Protein AF-A0A3Q2ZMS3-F1 (afdb_monomer_lite)

Radius of gyration: 17.17 Å; chains: 1; bounding box: 55×38×28 Å

Sequence (118 aa):
MWKPKLHFLTGVFGFRLSVRVWEDRAVLSRLKEKLQTEDGRLVLRIEREEWKSLPGCLVHLSQVQEWQIHRTGLLMIPHFISSFQNLLVLDLSRNTIAEIPRQIGEFDPTFKINFCLV

Organism: Kryptolebias marmoratus (NCBI:txid37003)

Structure (mmCIF, N/CA/C/O backbone):
data_AF-A0A3Q2ZMS3-F1
#
_entry.id   AF-A0A3Q2ZMS3-F1
#
loop_
_atom_site.group_PDB
_atom_site.id
_atom_site.type_symbol
_atom_site.label_atom_id
_atom_site.label_alt_id
_atom_site.label_comp_id
_atom_site.label_asym_id
_atom_site.label_entity_id
_atom_site.label_seq_id
_atom_site.pdbx_PDB_ins_code
_atom_site.Cartn_x
_atom_site.Cartn_y
_atom_site.Cartn_z
_atom_site.occupancy
_atom_site.B_iso_or_equiv
_atom_site.auth_seq_id
_atom_site.auth_comp_id
_atom_site.auth_asym_id
_atom_site.auth_atom_id
_atom_site.pdbx_PDB_model_num
ATOM 1 N N . MET A 1 1 ? 22.864 22.810 0.583 1.00 37.16 1 MET A N 1
ATOM 2 C CA . MET A 1 1 ? 22.273 21.759 -0.274 1.00 37.16 1 MET A CA 1
ATOM 3 C C . MET A 1 1 ? 23.393 20.838 -0.757 1.00 37.16 1 MET A C 1
ATOM 5 O O . MET A 1 1 ? 23.961 21.060 -1.815 1.00 37.16 1 MET A O 1
ATOM 9 N N . TRP A 1 2 ? 23.842 19.910 0.091 1.00 29.95 2 TRP A N 1
ATOM 10 C CA . TRP A 1 2 ? 25.073 19.144 -0.147 1.00 29.95 2 TRP A CA 1
ATOM 11 C C . TRP A 1 2 ? 24.756 17.792 -0.801 1.00 29.95 2 TRP A C 1
ATOM 13 O O . TRP A 1 2 ? 24.080 16.964 -0.200 1.00 29.95 2 TRP A O 1
ATOM 23 N N . LYS A 1 3 ? 25.275 17.560 -2.014 1.00 38.00 3 LYS A N 1
ATOM 24 C CA . LYS A 1 3 ? 25.534 16.213 -2.546 1.00 38.00 3 LYS A CA 1
ATOM 25 C C . LYS A 1 3 ? 27.004 15.882 -2.257 1.00 38.00 3 LYS A C 1
ATOM 27 O O . LYS A 1 3 ? 27.851 16.673 -2.677 1.00 38.00 3 LYS A O 1
ATOM 32 N N . PRO A 1 4 ? 27.359 14.773 -1.587 1.00 47.50 4 PRO A N 1
ATOM 33 C CA . PRO A 1 4 ? 28.760 14.400 -1.463 1.00 47.50 4 PRO A CA 1
ATOM 34 C C . PRO A 1 4 ? 29.243 13.782 -2.780 1.00 47.50 4 PRO A C 1
ATOM 36 O O . PRO A 1 4 ? 28.610 12.879 -3.327 1.00 47.50 4 PRO A O 1
ATOM 39 N N . LYS A 1 5 ? 30.363 14.299 -3.295 1.00 42.25 5 LYS A N 1
ATOM 40 C CA . LYS A 1 5 ? 31.113 13.744 -4.430 1.00 42.25 5 LYS A CA 1
ATOM 41 C C . LYS A 1 5 ? 31.594 12.328 -4.085 1.00 42.25 5 LYS A C 1
ATOM 43 O O . LYS A 1 5 ? 32.256 12.148 -3.067 1.00 42.25 5 LYS A O 1
ATOM 48 N N . LEU A 1 6 ? 31.301 11.348 -4.944 1.00 44.97 6 LEU A N 1
ATOM 49 C CA . LEU A 1 6 ? 31.915 10.020 -4.872 1.00 44.97 6 LEU A CA 1
ATOM 50 C C . LEU A 1 6 ? 33.396 10.128 -5.255 1.00 44.97 6 LEU A C 1
ATOM 52 O O . LEU A 1 6 ? 33.717 10.381 -6.413 1.00 44.97 6 LEU A O 1
ATOM 56 N N . HIS A 1 7 ? 34.286 9.879 -4.299 1.00 38.16 7 HIS A N 1
ATOM 57 C CA . HIS A 1 7 ? 35.641 9.419 -4.585 1.00 38.16 7 HIS A CA 1
ATOM 58 C C . HIS A 1 7 ? 35.716 7.935 -4.221 1.00 38.16 7 HIS A C 1
ATOM 60 O O . HIS A 1 7 ? 35.531 7.553 -3.068 1.00 38.16 7 HIS A O 1
ATOM 66 N N . PHE A 1 8 ? 35.937 7.103 -5.237 1.00 47.84 8 PHE A N 1
ATOM 67 C CA . PHE A 1 8 ? 36.227 5.680 -5.104 1.00 47.84 8 PHE A CA 1
ATOM 68 C C . PHE A 1 8 ? 37.609 5.501 -4.478 1.00 47.84 8 PHE A C 1
ATOM 70 O O . PHE A 1 8 ? 38.586 5.834 -5.138 1.00 47.84 8 PHE A O 1
ATOM 77 N N . LEU A 1 9 ? 37.702 4.923 -3.277 1.00 36.97 9 LEU A N 1
ATOM 78 C CA . LEU A 1 9 ? 38.872 4.153 -2.848 1.00 36.97 9 LEU A CA 1
ATOM 79 C C . LEU A 1 9 ? 38.438 2.960 -1.975 1.00 36.97 9 LEU A C 1
ATOM 81 O O . LEU A 1 9 ? 37.498 3.021 -1.190 1.00 36.97 9 LEU A O 1
ATOM 85 N N . THR A 1 10 ? 39.129 1.858 -2.229 1.00 48.31 10 THR A N 1
ATOM 86 C CA . THR A 1 10 ? 39.014 0.458 -1.795 1.00 48.31 10 THR A CA 1
ATOM 87 C C . THR A 1 10 ? 38.826 0.197 -0.291 1.00 48.31 10 THR A C 1
ATOM 89 O O . THR A 1 10 ? 39.542 0.786 0.512 1.00 48.31 10 THR A O 1
ATOM 92 N N . GLY A 1 11 ? 37.993 -0.793 0.082 1.00 37.28 11 GLY A N 1
ATOM 93 C CA . GLY A 1 11 ? 38.057 -1.423 1.417 1.00 37.28 11 GLY A CA 1
ATOM 94 C C . GLY A 1 11 ? 36.743 -1.988 1.984 1.00 37.28 11 GLY A C 1
ATOM 95 O O . GLY A 1 11 ? 36.034 -1.296 2.695 1.00 37.28 11 GLY A O 1
ATOM 96 N N . VAL A 1 12 ? 36.432 -3.244 1.642 1.00 46.84 12 VAL A N 1
ATOM 97 C CA . VAL A 1 12 ? 35.873 -4.334 2.486 1.00 46.84 12 VAL A CA 1
ATOM 98 C C . VAL A 1 12 ? 34.888 -3.971 3.634 1.00 46.84 12 VAL A C 1
ATOM 100 O O . VAL A 1 12 ? 35.258 -3.386 4.640 1.00 46.84 12 VAL A O 1
ATOM 103 N N . PHE A 1 13 ? 33.651 -4.488 3.502 1.00 42.81 13 PHE A N 1
ATOM 104 C CA . PHE A 1 13 ? 32.638 -4.751 4.550 1.00 42.81 13 PHE A CA 1
ATOM 105 C C . PHE A 1 13 ? 32.076 -3.544 5.331 1.00 42.81 13 PHE A C 1
ATOM 107 O O . PHE A 1 13 ? 32.437 -3.284 6.470 1.00 42.81 13 PHE A O 1
ATOM 114 N N . GLY A 1 14 ? 31.073 -2.864 4.762 1.00 44.69 14 GLY A N 1
ATOM 115 C CA . GLY A 1 14 ? 30.231 -1.945 5.549 1.00 44.69 14 GLY A CA 1
ATOM 116 C C . GLY A 1 14 ? 29.317 -1.017 4.750 1.00 44.69 14 GLY A C 1
ATOM 117 O O . GLY A 1 14 ? 28.294 -0.568 5.255 1.00 44.69 14 GLY A O 1
ATOM 118 N N . PHE A 1 15 ? 29.611 -0.770 3.472 1.00 40.25 15 PHE A N 1
ATOM 119 C CA . PHE A 1 15 ? 28.887 0.258 2.710 1.00 40.25 15 PHE A CA 1
ATOM 120 C C . PHE A 1 15 ? 27.611 -0.208 1.992 1.00 40.25 15 PHE A C 1
ATOM 122 O O . PHE A 1 15 ? 26.808 0.623 1.573 1.00 40.25 15 PHE A O 1
ATOM 129 N N . ARG A 1 16 ? 27.359 -1.521 1.887 1.00 41.97 16 ARG A N 1
ATOM 130 C CA . ARG A 1 16 ? 26.172 -2.042 1.178 1.00 41.97 16 ARG A CA 1
ATOM 131 C C . ARG A 1 16 ? 24.882 -1.997 2.011 1.00 41.97 16 ARG A C 1
ATOM 133 O O . ARG A 1 16 ? 23.799 -1.977 1.435 1.00 41.97 16 ARG A O 1
ATOM 140 N N . LEU A 1 17 ? 24.991 -1.953 3.342 1.00 43.91 17 LEU A N 1
ATOM 141 C CA . LEU A 1 17 ? 23.841 -1.795 4.246 1.00 43.91 17 LEU A CA 1
ATOM 142 C C . LEU A 1 17 ? 23.341 -0.345 4.282 1.00 43.91 17 LEU A C 1
ATOM 144 O O . LEU A 1 17 ? 22.146 -0.115 4.428 1.00 43.91 17 LEU A O 1
ATOM 148 N N . SER A 1 18 ? 24.236 0.627 4.084 1.00 49.66 18 SER A N 1
ATOM 149 C CA . SER A 1 18 ? 23.885 2.045 4.173 1.00 49.66 18 SER A CA 1
ATOM 150 C C . SER A 1 18 ? 23.033 2.503 2.984 1.00 49.66 18 SER A C 1
ATOM 152 O O . SER A 1 18 ? 22.006 3.124 3.181 1.00 49.66 18 SER A O 1
ATOM 154 N N . VAL A 1 19 ? 23.343 2.131 1.740 1.00 48.88 19 VAL A N 1
ATOM 155 C CA . VAL A 1 19 ? 22.573 2.648 0.585 1.00 48.88 19 VAL A CA 1
ATOM 156 C C . VAL A 1 19 ? 21.084 2.261 0.644 1.00 48.88 19 VAL A C 1
ATOM 158 O O . VAL A 1 19 ? 20.226 3.131 0.517 1.00 48.88 19 VAL A O 1
ATOM 161 N N . ARG A 1 20 ? 20.770 0.994 0.957 1.00 53.84 20 ARG A N 1
ATOM 162 C CA . ARG A 1 20 ? 19.378 0.503 1.031 1.00 53.84 20 ARG A CA 1
ATOM 163 C C . ARG A 1 20 ? 18.569 1.151 2.156 1.00 53.84 20 ARG A C 1
ATOM 165 O O . ARG A 1 20 ? 17.439 1.567 1.942 1.00 53.84 20 ARG A O 1
ATOM 172 N N . VAL A 1 21 ? 19.165 1.296 3.343 1.00 55.47 21 VAL A N 1
ATOM 173 C CA . VAL A 1 21 ? 18.479 1.884 4.509 1.00 55.47 21 VAL A CA 1
ATOM 174 C C . VAL A 1 21 ? 18.110 3.353 4.269 1.00 55.47 21 VAL A C 1
ATOM 176 O O . VAL A 1 21 ? 17.098 3.833 4.779 1.00 55.47 21 VAL A O 1
ATOM 179 N N . TRP A 1 22 ? 18.915 4.088 3.501 1.00 55.69 22 TRP A N 1
ATOM 180 C CA . TRP A 1 22 ? 18.666 5.504 3.229 1.00 55.69 22 TRP A CA 1
ATOM 181 C C . TRP A 1 22 ? 17.652 5.689 2.094 1.00 55.69 22 TRP A C 1
ATOM 183 O O . TRP A 1 22 ? 16.805 6.580 2.188 1.00 55.69 22 TRP A O 1
ATOM 193 N N . GLU A 1 23 ? 17.679 4.821 1.078 1.00 61.31 23 GLU A N 1
ATOM 194 C CA . GLU A 1 23 ? 16.641 4.746 0.040 1.00 61.31 23 GLU A CA 1
ATOM 195 C C . GLU A 1 23 ? 15.267 4.454 0.656 1.00 61.31 23 GLU A C 1
ATOM 197 O O . GLU A 1 23 ? 14.305 5.173 0.381 1.00 61.31 23 GLU A O 1
ATOM 202 N N . ASP A 1 24 ? 15.193 3.500 1.588 1.00 74.12 24 ASP A N 1
ATOM 203 C CA . ASP A 1 24 ? 13.951 3.153 2.283 1.00 74.12 24 ASP A CA 1
ATOM 204 C C . ASP A 1 24 ? 13.387 4.325 3.097 1.00 74.12 24 ASP A C 1
ATOM 206 O O . ASP A 1 24 ? 12.173 4.531 3.114 1.00 74.12 24 ASP A O 1
ATOM 210 N N . ARG A 1 25 ? 14.242 5.144 3.728 1.00 76.88 25 ARG A N 1
ATOM 211 C CA . ARG A 1 25 ? 13.801 6.341 4.471 1.00 76.88 25 ARG A CA 1
ATOM 212 C C . ARG A 1 25 ? 13.247 7.429 3.557 1.00 76.88 25 ARG A C 1
ATOM 214 O O . ARG A 1 25 ? 12.227 8.029 3.893 1.00 76.88 25 ARG A O 1
ATOM 221 N N . ALA A 1 26 ? 13.899 7.687 2.424 1.00 83.94 26 ALA A N 1
ATOM 222 C CA . ALA A 1 26 ? 13.428 8.681 1.461 1.00 83.94 26 ALA A CA 1
ATOM 223 C C . ALA A 1 26 ? 12.089 8.257 0.836 1.00 83.94 26 ALA A C 1
ATOM 225 O O . ALA A 1 26 ? 11.154 9.057 0.758 1.00 83.94 26 ALA A O 1
ATOM 226 N N . VAL A 1 27 ? 11.966 6.979 0.464 1.00 85.81 27 VAL A N 1
ATOM 227 C CA . VAL A 1 27 ? 10.724 6.403 -0.068 1.00 85.81 27 VAL A CA 1
ATOM 228 C C . VAL A 1 27 ? 9.615 6.424 0.985 1.00 85.81 27 VAL A C 1
ATOM 230 O O . VAL A 1 27 ? 8.500 6.842 0.677 1.00 85.81 27 VAL A O 1
ATOM 233 N N . LEU A 1 28 ? 9.914 6.058 2.235 1.00 87.25 28 LEU A N 1
ATOM 234 C CA . LEU A 1 28 ? 8.951 6.113 3.336 1.00 87.25 28 LEU A CA 1
ATOM 235 C C . LEU A 1 28 ? 8.469 7.543 3.608 1.00 87.25 28 LEU A C 1
ATOM 237 O O . LEU A 1 28 ? 7.286 7.739 3.863 1.00 87.25 28 LEU A O 1
ATOM 241 N N . SER A 1 29 ? 9.350 8.545 3.529 1.00 88.44 29 SER A N 1
ATOM 242 C CA . SER A 1 29 ? 8.956 9.956 3.660 1.00 88.44 29 SER A CA 1
ATOM 243 C C . SER A 1 29 ? 7.955 10.351 2.574 1.00 88.44 29 SER A C 1
ATOM 245 O O . SER A 1 29 ? 6.892 10.883 2.881 1.00 88.44 29 SER A O 1
ATOM 247 N N . ARG A 1 30 ? 8.235 9.989 1.317 1.00 88.31 30 ARG A N 1
ATOM 248 C CA . ARG A 1 30 ? 7.332 10.246 0.187 1.00 88.31 30 ARG A CA 1
ATOM 249 C C . ARG A 1 30 ? 5.993 9.522 0.330 1.00 88.31 30 ARG A C 1
ATOM 251 O O . ARG A 1 30 ? 4.965 10.053 -0.066 1.00 88.31 30 ARG A O 1
ATOM 258 N N . LEU A 1 31 ? 5.988 8.310 0.883 1.00 90.50 31 LEU A N 1
ATOM 259 C CA . LEU A 1 31 ? 4.756 7.572 1.174 1.00 90.50 31 LEU A CA 1
ATOM 260 C C . LEU A 1 31 ? 3.953 8.230 2.298 1.00 90.50 31 LEU A C 1
ATOM 262 O O . LEU A 1 31 ? 2.734 8.306 2.202 1.00 90.50 31 LEU A O 1
ATOM 266 N N . LYS A 1 32 ? 4.621 8.751 3.332 1.00 90.06 32 LYS A N 1
ATOM 267 C CA . LYS A 1 32 ? 3.963 9.491 4.417 1.00 90.06 32 LYS A CA 1
ATOM 268 C C . LYS A 1 32 ? 3.292 10.771 3.926 1.00 90.06 32 LYS A C 1
ATOM 270 O O . LYS A 1 32 ? 2.211 11.087 4.399 1.00 90.06 32 LYS A O 1
ATOM 275 N N . GLU A 1 33 ? 3.882 11.464 2.957 1.00 91.19 33 GLU A N 1
ATOM 276 C CA . GLU A 1 33 ? 3.270 12.641 2.314 1.00 91.19 33 GLU A CA 1
ATOM 277 C C . GLU A 1 33 ? 1.999 12.303 1.518 1.00 91.19 33 GLU A C 1
ATOM 279 O O . GLU A 1 33 ? 1.173 13.176 1.264 1.00 91.19 33 GLU A O 1
ATOM 284 N N . LYS A 1 34 ? 1.828 11.036 1.128 1.00 92.12 34 LYS A N 1
ATOM 285 C CA . LYS A 1 34 ? 0.644 10.528 0.420 1.00 92.12 34 LYS A CA 1
ATOM 286 C C . LYS A 1 34 ? -0.451 10.019 1.351 1.00 92.12 34 LYS A C 1
ATOM 288 O O . LYS A 1 34 ? -1.505 9.597 0.874 1.00 92.12 34 LYS A O 1
ATOM 293 N N . LEU A 1 35 ? -0.193 10.020 2.656 1.00 94.00 35 LEU A N 1
ATOM 294 C CA . LEU A 1 35 ? -1.199 9.684 3.646 1.00 94.00 35 LEU A CA 1
ATOM 295 C C . LEU A 1 35 ? -2.153 10.856 3.818 1.00 94.00 35 LEU A C 1
ATOM 297 O O . LEU A 1 35 ? -1.740 12.001 3.998 1.00 94.00 35 LEU A O 1
ATOM 301 N N . GLN A 1 36 ? -3.435 10.544 3.787 1.00 93.88 36 GLN A N 1
ATOM 302 C CA . GLN A 1 36 ? -4.519 11.489 3.975 1.00 93.88 36 GLN A CA 1
ATOM 303 C C . GLN A 1 36 ? -5.479 10.921 5.010 1.00 93.88 36 GLN A C 1
ATOM 305 O O . GLN A 1 36 ? -5.599 9.706 5.150 1.00 93.88 36 GLN A O 1
ATOM 310 N N . THR A 1 37 ? -6.146 11.798 5.750 1.00 93.31 37 THR A N 1
ATOM 311 C CA . THR A 1 37 ? -7.216 11.382 6.656 1.00 93.31 37 THR A CA 1
ATOM 312 C C . THR A 1 37 ? -8.546 11.706 5.992 1.00 93.31 37 THR A C 1
ATOM 314 O O . THR A 1 37 ? -8.855 12.880 5.803 1.00 93.31 37 THR A O 1
ATOM 317 N N . GLU A 1 38 ? -9.323 10.683 5.649 1.00 91.88 38 GLU A N 1
ATOM 318 C CA . GLU A 1 38 ? -10.660 10.815 5.056 1.00 91.88 38 GLU A CA 1
ATOM 319 C C . GLU A 1 38 ? -11.664 10.106 5.971 1.00 91.88 38 GLU A C 1
ATOM 321 O O . GLU A 1 38 ? -11.445 8.960 6.355 1.00 91.88 38 GLU A O 1
ATOM 326 N N . ASP A 1 39 ? -12.726 10.798 6.396 1.00 86.62 39 ASP A N 1
ATOM 327 C CA . ASP A 1 39 ? -13.775 10.253 7.280 1.00 86.62 39 ASP A CA 1
ATOM 328 C C . ASP A 1 39 ? -13.250 9.543 8.549 1.00 86.62 39 ASP A C 1
ATOM 330 O O . ASP A 1 39 ? -13.788 8.536 9.010 1.00 86.62 39 ASP A O 1
ATOM 334 N N . GLY A 1 40 ? -12.159 10.064 9.122 1.00 88.50 40 GLY A N 1
ATOM 335 C CA . GLY A 1 40 ? -11.503 9.492 10.305 1.00 88.50 40 GLY A CA 1
ATOM 336 C C . GLY A 1 40 ? -10.627 8.267 10.021 1.00 88.50 40 GLY A C 1
ATOM 337 O O . GLY A 1 40 ? -10.058 7.700 10.953 1.00 88.50 40 GLY A O 1
ATOM 338 N N . ARG A 1 41 ? -10.480 7.879 8.752 1.00 90.69 41 ARG A N 1
ATOM 339 C CA . ARG A 1 41 ? -9.628 6.781 8.299 1.00 90.69 41 ARG A CA 1
ATOM 340 C C . ARG A 1 41 ? -8.333 7.300 7.719 1.00 90.69 41 ARG A C 1
ATOM 342 O O . ARG A 1 41 ? -8.308 8.320 7.037 1.00 90.69 41 ARG A O 1
ATOM 349 N N . LEU A 1 42 ? -7.252 6.565 7.959 1.00 95.00 42 LEU A N 1
ATOM 350 C CA . LEU A 1 42 ? -5.977 6.852 7.319 1.00 95.00 42 LEU A CA 1
ATOM 351 C C . LEU A 1 42 ? -5.927 6.167 5.951 1.00 95.00 42 LEU A C 1
ATOM 353 O O . LEU A 1 42 ? -5.877 4.938 5.874 1.00 95.00 42 LEU A O 1
ATOM 357 N N . VAL A 1 43 ? -5.917 6.974 4.898 1.00 94.94 43 VAL A N 1
ATOM 358 C CA . VAL A 1 43 ? -5.929 6.563 3.496 1.00 94.94 43 VAL A CA 1
ATOM 359 C C . VAL A 1 43 ? -4.552 6.788 2.882 1.00 94.94 43 VAL A C 1
ATOM 361 O O . VAL A 1 43 ? -3.994 7.882 2.958 1.00 94.94 43 VAL A O 1
ATOM 364 N N . LEU A 1 44 ? -3.993 5.764 2.244 1.00 94.62 44 LEU A N 1
ATOM 365 C CA . LEU A 1 44 ? -2.819 5.890 1.389 1.00 94.62 44 LEU A CA 1
ATOM 366 C C . LEU A 1 44 ? -3.271 6.040 -0.062 1.00 94.62 44 LEU A C 1
ATOM 368 O O . LEU A 1 44 ? -3.756 5.076 -0.656 1.00 94.62 44 LEU A O 1
ATOM 372 N N . ARG A 1 45 ? -3.059 7.227 -0.640 1.00 93.38 45 ARG A N 1
ATOM 373 C CA . ARG A 1 45 ? -3.461 7.530 -2.017 1.00 93.38 45 ARG A CA 1
ATOM 374 C C . ARG A 1 45 ? -2.253 7.646 -2.944 1.00 93.38 45 ARG A C 1
ATOM 376 O O . ARG A 1 45 ? -1.412 8.531 -2.789 1.00 93.38 45 ARG A O 1
ATOM 383 N N . ILE A 1 46 ? -2.176 6.776 -3.947 1.00 91.06 46 ILE A N 1
ATOM 384 C CA . ILE A 1 46 ? -1.134 6.803 -4.979 1.00 91.06 46 ILE A CA 1
ATOM 385 C C . ILE A 1 46 ? -1.815 6.739 -6.345 1.00 91.06 46 ILE A C 1
ATOM 387 O O . ILE A 1 46 ? -2.413 5.730 -6.701 1.00 91.06 46 ILE A O 1
ATOM 391 N N . GLU A 1 47 ? -1.706 7.810 -7.127 1.00 89.25 47 GLU A N 1
ATOM 392 C CA . GLU A 1 47 ? -2.307 7.880 -8.459 1.00 89.25 47 GLU A CA 1
ATOM 393 C C . GLU A 1 47 ? -1.305 8.409 -9.486 1.00 89.25 47 GLU A C 1
ATOM 395 O O . GLU A 1 47 ? -0.617 9.394 -9.222 1.00 89.25 47 GLU A O 1
ATOM 400 N N . ARG A 1 48 ? -1.304 7.814 -10.691 1.00 84.75 48 ARG A N 1
ATOM 401 C CA . ARG A 1 48 ? -0.505 8.265 -11.851 1.00 84.75 48 ARG A CA 1
ATOM 402 C C . ARG A 1 48 ? 1.003 8.304 -11.565 1.00 84.75 48 ARG A C 1
ATOM 404 O O . ARG A 1 48 ? 1.702 9.214 -12.003 1.00 84.75 48 ARG A O 1
ATOM 411 N N . GLU A 1 49 ? 1.506 7.302 -10.854 1.00 86.50 49 GLU A N 1
ATOM 412 C CA . GLU A 1 49 ? 2.937 7.124 -10.593 1.00 86.50 49 GLU A CA 1
ATOM 413 C C . GLU A 1 49 ? 3.382 5.723 -10.989 1.00 86.50 49 GLU A C 1
ATOM 415 O O . GLU A 1 49 ? 2.662 4.768 -10.743 1.00 86.50 49 GLU A O 1
ATOM 420 N N . GLU A 1 50 ? 4.586 5.562 -11.530 1.00 83.69 50 GLU A N 1
ATOM 421 C CA . GLU A 1 50 ? 5.085 4.237 -11.911 1.00 83.69 50 GLU A CA 1
ATOM 422 C C . GLU A 1 50 ? 5.570 3.439 -10.688 1.00 83.69 50 GLU A C 1
ATOM 424 O O . GLU A 1 50 ? 6.747 3.466 -10.325 1.00 83.69 50 GLU A O 1
ATOM 429 N N . TRP A 1 51 ? 4.659 2.691 -10.061 1.00 84.88 51 TRP A N 1
ATOM 430 C CA . TRP A 1 51 ? 4.962 1.742 -8.985 1.00 84.88 51 TRP A CA 1
ATOM 431 C C . TRP A 1 51 ? 4.644 0.323 -9.442 1.00 84.88 51 TRP A C 1
ATOM 433 O O . TRP A 1 51 ? 3.640 -0.267 -9.050 1.00 84.88 51 TRP A O 1
ATOM 443 N N . LYS A 1 52 ? 5.549 -0.260 -10.236 1.00 85.25 52 LYS A N 1
ATOM 444 C CA . LYS A 1 52 ? 5.445 -1.668 -10.665 1.00 85.25 52 LYS A CA 1
ATOM 445 C C . LYS A 1 52 ? 5.411 -2.646 -9.485 1.00 85.25 52 LYS A C 1
ATOM 447 O O . LYS A 1 52 ? 4.819 -3.718 -9.587 1.00 85.25 52 LYS A O 1
ATOM 452 N N . SER A 1 53 ? 6.036 -2.258 -8.373 1.00 86.50 53 SER A N 1
ATOM 453 C CA . SER A 1 53 ? 6.059 -2.976 -7.099 1.00 86.50 53 SER A CA 1
ATOM 454 C C . SER A 1 53 ? 6.020 -1.991 -5.930 1.00 86.50 53 SER A C 1
ATOM 456 O O . SER A 1 53 ? 6.693 -0.957 -5.974 1.00 86.50 53 SER A O 1
ATOM 458 N N . LEU A 1 54 ? 5.299 -2.333 -4.862 1.00 87.75 54 LEU A N 1
ATOM 459 C CA . LEU A 1 54 ? 5.307 -1.561 -3.618 1.00 87.75 54 LEU A CA 1
ATOM 460 C C . LEU A 1 54 ? 6.547 -1.907 -2.768 1.00 87.75 54 LEU A C 1
ATOM 462 O O . LEU A 1 54 ? 6.925 -3.077 -2.685 1.00 87.75 54 LEU A O 1
ATOM 466 N N . PRO A 1 55 ? 7.200 -0.915 -2.139 1.00 88.69 55 PRO A N 1
ATOM 467 C CA . PRO A 1 55 ? 8.444 -1.104 -1.406 1.00 88.69 55 PRO A CA 1
ATOM 468 C C . PRO A 1 55 ? 8.174 -1.780 -0.061 1.00 88.69 55 PRO A C 1
ATOM 470 O O . PRO A 1 55 ? 7.157 -1.523 0.582 1.00 88.69 55 PRO A O 1
ATOM 473 N N . GLY A 1 56 ? 9.122 -2.589 0.415 1.00 86.19 56 GLY A N 1
ATOM 474 C CA . GLY A 1 56 ? 8.991 -3.289 1.698 1.00 86.19 56 GLY A CA 1
ATOM 475 C C . GLY A 1 56 ? 8.845 -2.353 2.902 1.00 86.19 56 GLY A C 1
ATOM 476 O O . GLY A 1 56 ? 8.157 -2.694 3.860 1.00 86.19 56 GLY A O 1
ATOM 477 N N . CYS A 1 57 ? 9.407 -1.140 2.835 1.00 87.38 57 CYS A N 1
ATOM 478 C CA . CYS A 1 57 ? 9.280 -0.139 3.897 1.00 87.38 57 CYS A CA 1
ATOM 479 C C . CYS A 1 57 ? 7.835 0.338 4.124 1.00 87.38 57 CYS A C 1
ATOM 481 O O . CYS A 1 57 ? 7.551 0.938 5.161 1.00 87.38 57 CYS A O 1
ATOM 483 N N . LEU A 1 58 ? 6.909 0.031 3.205 1.00 89.75 58 LEU A N 1
ATOM 484 C CA . LEU A 1 58 ? 5.491 0.325 3.367 1.00 89.75 58 LEU A CA 1
ATOM 485 C C . LEU A 1 58 ? 4.907 -0.350 4.614 1.00 89.75 58 LEU A C 1
ATOM 487 O O . LEU A 1 58 ? 4.024 0.229 5.234 1.00 89.75 58 LEU A O 1
ATOM 491 N N . VAL A 1 59 ? 5.459 -1.494 5.048 1.00 89.06 59 VAL A N 1
ATOM 492 C CA . VAL A 1 59 ? 5.062 -2.208 6.280 1.00 89.06 59 VAL A CA 1
ATOM 493 C C . VAL A 1 59 ? 5.077 -1.321 7.534 1.00 89.06 59 VAL A C 1
ATOM 495 O O . VAL A 1 59 ? 4.322 -1.558 8.471 1.00 89.06 59 VAL A O 1
ATOM 498 N N . HIS A 1 60 ? 5.888 -0.256 7.549 1.00 89.56 60 HIS A N 1
ATOM 499 C CA . HIS A 1 60 ? 5.933 0.716 8.645 1.00 89.56 60 HIS A CA 1
ATOM 500 C C . HIS A 1 60 ? 4.707 1.637 8.713 1.00 89.56 60 HIS A C 1
ATOM 502 O O . HIS A 1 60 ? 4.607 2.439 9.638 1.00 89.56 60 HIS A O 1
ATOM 508 N N . LEU A 1 61 ? 3.804 1.556 7.734 1.00 90.94 61 LEU A N 1
ATOM 509 C CA . LEU A 1 61 ? 2.535 2.277 7.686 1.00 90.94 61 LEU A CA 1
ATOM 510 C C . LEU A 1 61 ? 1.348 1.346 7.991 1.00 90.94 61 LEU A C 1
ATOM 512 O O . LEU A 1 61 ? 0.257 1.556 7.474 1.00 90.94 61 LEU A O 1
ATOM 516 N N . SER A 1 62 ? 1.541 0.316 8.821 1.00 89.56 62 SER A N 1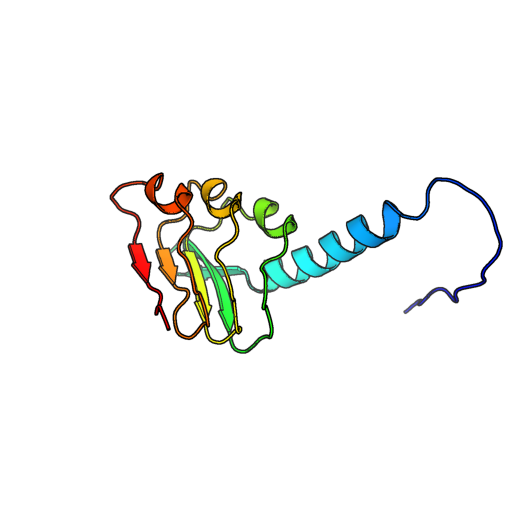
ATOM 517 C CA . SER A 1 62 ? 0.525 -0.700 9.153 1.00 89.56 62 SER A CA 1
ATOM 518 C C . SER A 1 62 ? -0.757 -0.152 9.798 1.00 89.56 62 SER A C 1
ATOM 520 O O . SER A 1 62 ? -1.767 -0.852 9.864 1.00 89.56 62 SER A O 1
ATOM 522 N N . GLN A 1 63 ? -0.746 1.103 10.253 1.00 91.00 63 GLN A N 1
ATOM 523 C CA . GLN A 1 63 ? -1.927 1.811 10.751 1.00 91.00 63 GLN A CA 1
ATOM 524 C C . GLN A 1 63 ? -2.862 2.331 9.642 1.00 91.00 63 GLN A C 1
ATOM 526 O O . GLN A 1 63 ? -3.930 2.856 9.947 1.00 91.00 63 GLN A O 1
ATOM 531 N N . VAL A 1 64 ? -2.464 2.239 8.368 1.00 94.00 64 VAL A N 1
ATOM 532 C CA . VAL A 1 64 ? -3.308 2.623 7.228 1.00 94.00 64 VAL A CA 1
ATOM 533 C C . VAL A 1 64 ? -4.523 1.705 7.147 1.00 94.00 64 VAL A C 1
ATOM 535 O O . VAL A 1 64 ? -4.396 0.484 7.212 1.00 94.00 64 VAL A O 1
ATOM 538 N N . GLN A 1 65 ? -5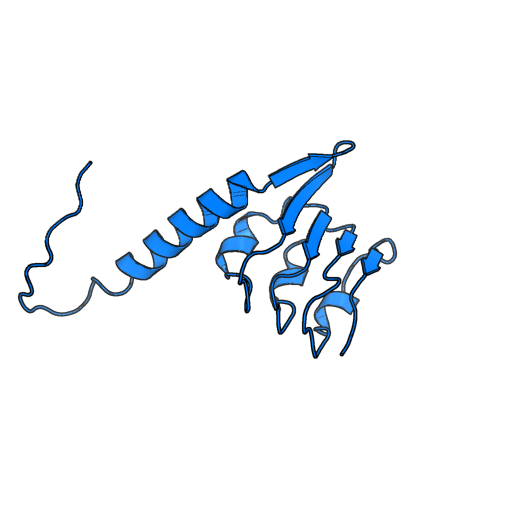.692 2.316 6.979 1.00 93.19 65 GLN A N 1
ATOM 539 C CA . GLN A 1 65 ? -6.981 1.633 6.925 1.00 93.19 65 GLN A CA 1
ATOM 540 C C . GLN A 1 65 ? -7.518 1.503 5.503 1.00 93.19 65 GLN A C 1
ATOM 542 O O . GLN A 1 65 ? -8.353 0.644 5.237 1.00 93.19 65 GLN A O 1
ATOM 547 N N . GLU A 1 66 ? -7.039 2.321 4.571 1.00 93.75 66 GLU A N 1
ATOM 548 C CA . GLU A 1 66 ? -7.500 2.274 3.190 1.00 93.75 66 GLU A CA 1
ATOM 549 C C . GLU A 1 66 ? -6.355 2.508 2.213 1.00 93.75 66 GLU A C 1
ATOM 551 O O . GLU A 1 66 ? -5.556 3.432 2.368 1.00 93.75 66 GLU A O 1
ATOM 556 N N . TRP A 1 67 ? -6.253 1.644 1.210 1.00 93.81 67 TRP A N 1
ATOM 557 C CA . TRP A 1 67 ? -5.309 1.780 0.108 1.00 93.81 67 TRP A CA 1
ATOM 558 C C . TRP A 1 67 ? -6.074 2.138 -1.153 1.00 93.81 67 TRP A C 1
ATOM 560 O O . TRP A 1 67 ? -6.904 1.358 -1.607 1.00 93.81 67 TRP A O 1
ATOM 570 N N . GLN A 1 68 ? -5.752 3.290 -1.731 1.00 93.31 68 GLN A N 1
ATOM 571 C CA . GLN A 1 68 ? -6.244 3.726 -3.033 1.00 93.31 68 GLN A CA 1
ATOM 572 C C . GLN A 1 68 ? -5.043 3.909 -3.957 1.00 93.31 68 GLN A C 1
ATOM 574 O O . GLN A 1 68 ? -4.403 4.964 -3.985 1.00 93.31 68 GLN A O 1
ATOM 579 N N . ILE A 1 69 ? -4.679 2.840 -4.659 1.00 91.44 69 ILE A N 1
ATOM 580 C CA . ILE A 1 69 ? -3.500 2.795 -5.523 1.00 91.44 69 ILE A CA 1
ATOM 581 C C . ILE A 1 69 ? -3.973 2.460 -6.929 1.00 91.44 69 ILE A C 1
ATOM 583 O O . ILE A 1 69 ? -4.099 1.294 -7.288 1.00 91.44 69 ILE A O 1
ATOM 587 N N . HIS A 1 70 ? -4.210 3.473 -7.752 1.00 89.56 70 HIS A N 1
ATOM 588 C CA . HIS A 1 70 ? -4.758 3.300 -9.097 1.00 89.56 70 HIS A CA 1
ATOM 589 C C . HIS A 1 70 ? -3.856 3.909 -10.162 1.00 89.56 70 HIS A C 1
ATOM 591 O O . HIS A 1 70 ? -3.230 4.951 -9.968 1.00 89.56 70 HIS A O 1
ATOM 597 N N . ARG A 1 71 ? -3.827 3.278 -11.343 1.00 87.12 71 ARG A N 1
ATOM 598 C CA . ARG A 1 71 ? -3.016 3.722 -12.492 1.00 87.12 71 ARG A CA 1
ATOM 599 C C . ARG A 1 71 ? -1.519 3.799 -12.172 1.00 87.12 71 ARG A C 1
ATOM 601 O O . ARG A 1 71 ? -0.867 4.772 -12.556 1.00 87.12 71 ARG A O 1
ATOM 608 N N . THR A 1 72 ? -0.979 2.799 -11.474 1.00 87.50 72 THR A N 1
ATOM 609 C CA . THR A 1 72 ? 0.454 2.745 -11.145 1.00 87.50 72 THR A CA 1
ATOM 610 C C . THR A 1 72 ? 1.237 1.662 -11.881 1.00 87.50 72 THR A C 1
ATOM 612 O O . THR A 1 72 ? 2.466 1.624 -11.807 1.00 87.50 72 THR A O 1
ATOM 615 N N . GLY A 1 73 ? 0.541 0.800 -12.630 1.00 87.50 73 GLY A N 1
ATOM 616 C CA . GLY A 1 73 ? 1.156 -0.336 -13.321 1.00 87.50 73 GLY A CA 1
ATOM 617 C C . GLY A 1 73 ? 1.619 -1.424 -12.352 1.00 87.50 73 GLY A C 1
ATOM 618 O O . GLY A 1 73 ? 2.566 -2.150 -12.653 1.00 87.50 73 GLY A O 1
ATOM 619 N N . LEU A 1 74 ? 0.992 -1.504 -11.173 1.00 90.00 74 LEU A N 1
ATOM 620 C CA . LEU A 1 74 ? 1.299 -2.515 -10.170 1.00 90.00 74 LEU A CA 1
ATOM 621 C C . LEU A 1 74 ? 1.038 -3.915 -10.746 1.00 90.00 74 LEU A C 1
ATOM 623 O O . LEU A 1 74 ? -0.051 -4.185 -11.251 1.00 90.00 74 LEU A O 1
ATOM 627 N N . LEU A 1 75 ? 2.044 -4.790 -10.685 1.00 88.12 75 LEU A N 1
ATOM 628 C CA . LEU A 1 75 ? 1.980 -6.144 -11.258 1.00 88.12 75 LEU A CA 1
ATOM 629 C C . LEU A 1 75 ? 1.479 -7.192 -10.262 1.00 88.12 75 LEU A C 1
ATOM 631 O O . LEU A 1 75 ? 0.893 -8.201 -10.648 1.00 88.12 75 LEU A O 1
ATOM 635 N N . MET A 1 76 ? 1.729 -6.962 -8.975 1.00 87.81 76 MET A N 1
ATOM 636 C CA . MET A 1 76 ? 1.397 -7.902 -7.913 1.00 87.81 76 MET A CA 1
ATOM 637 C C . MET A 1 76 ? 1.107 -7.174 -6.607 1.00 87.81 76 MET A C 1
ATOM 639 O O . MET A 1 76 ? 1.686 -6.122 -6.320 1.00 87.81 76 MET A O 1
ATOM 643 N N . ILE A 1 77 ? 0.246 -7.770 -5.789 1.00 88.62 77 ILE A N 1
ATOM 644 C CA . ILE A 1 77 ? 0.011 -7.310 -4.423 1.00 88.62 77 ILE A CA 1
ATOM 645 C C . ILE A 1 77 ? 1.122 -7.891 -3.532 1.00 88.62 77 ILE A C 1
ATOM 647 O O . ILE A 1 77 ? 1.386 -9.095 -3.595 1.00 88.62 77 ILE A O 1
ATOM 651 N N . PRO A 1 78 ? 1.811 -7.075 -2.717 1.00 88.25 78 PRO A N 1
ATOM 652 C CA . PRO A 1 78 ? 2.908 -7.560 -1.890 1.00 88.25 78 PRO A CA 1
ATOM 653 C C . PRO A 1 78 ? 2.430 -8.542 -0.813 1.00 88.25 78 PRO A C 1
ATOM 655 O O . PRO A 1 78 ? 1.408 -8.329 -0.170 1.00 88.25 78 PRO A O 1
ATOM 658 N N . HIS A 1 79 ? 3.226 -9.575 -0.530 1.00 86.31 79 HIS A N 1
ATOM 659 C CA . HIS A 1 79 ? 2.917 -10.581 0.500 1.00 86.31 79 HIS A CA 1
ATOM 660 C C . HIS A 1 79 ? 2.791 -9.996 1.917 1.00 86.31 79 HIS A C 1
ATOM 662 O O . HIS A 1 79 ? 2.112 -10.569 2.760 1.00 86.31 79 HIS A O 1
ATOM 668 N N . PHE A 1 80 ? 3.423 -8.848 2.187 1.00 87.56 80 PHE A N 1
ATOM 669 C CA . PHE A 1 80 ? 3.322 -8.146 3.469 1.00 87.56 80 PHE A CA 1
ATOM 670 C C . PHE A 1 80 ? 1.988 -7.401 3.652 1.00 87.56 80 PHE A C 1
ATOM 672 O O . PHE A 1 80 ? 1.811 -6.730 4.665 1.00 87.56 80 PHE A O 1
ATOM 679 N N . ILE A 1 81 ? 1.046 -7.505 2.706 1.00 88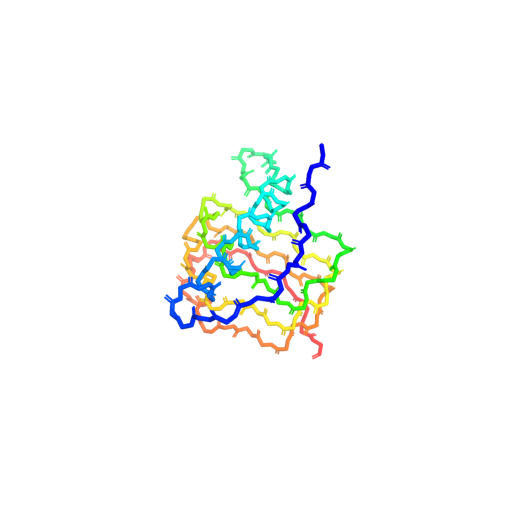.00 81 ILE A N 1
ATOM 680 C CA . ILE A 1 81 ? -0.302 -6.936 2.833 1.00 88.00 81 ILE A CA 1
ATOM 681 C C . ILE A 1 81 ? -0.999 -7.423 4.114 1.00 88.00 81 ILE A C 1
ATOM 683 O O . ILE A 1 81 ? -1.651 -6.628 4.779 1.00 88.00 81 ILE A O 1
ATOM 687 N N . SER A 1 82 ? -0.745 -8.663 4.552 1.00 85.94 82 SER A N 1
ATOM 688 C CA . SER A 1 82 ? -1.264 -9.213 5.817 1.00 85.94 82 SER A CA 1
ATOM 689 C C . SER A 1 82 ? -0.774 -8.485 7.075 1.00 85.94 82 SER A C 1
ATOM 691 O O . SER A 1 82 ? -1.371 -8.615 8.140 1.00 85.94 82 SER A O 1
ATOM 693 N N . SER A 1 83 ? 0.294 -7.683 6.983 1.00 89.06 83 SER A N 1
ATOM 694 C CA . SER A 1 83 ? 0.750 -6.845 8.103 1.00 89.06 83 SER A CA 1
ATOM 695 C C . SER A 1 83 ? -0.178 -5.651 8.367 1.00 89.06 83 SER A C 1
ATOM 697 O O . SER A 1 83 ? -0.083 -5.025 9.422 1.00 89.06 83 SER A O 1
ATOM 699 N N . PHE A 1 84 ? -1.080 -5.326 7.436 1.00 90.06 84 PHE A N 1
ATOM 700 C CA . PHE A 1 84 ? -2.038 -4.229 7.557 1.00 90.06 84 PHE A CA 1
ATOM 701 C C . PHE A 1 84 ? -3.339 -4.724 8.188 1.00 90.06 84 PHE A C 1
ATOM 703 O O . PHE A 1 84 ? -4.388 -4.740 7.558 1.00 90.06 84 PHE A O 1
ATOM 710 N N . GLN A 1 85 ? -3.276 -5.122 9.458 1.00 85.38 85 GLN A N 1
ATOM 711 C CA . GLN A 1 85 ? -4.421 -5.695 10.185 1.00 85.38 85 GLN A CA 1
ATOM 712 C C . GLN A 1 85 ? -5.617 -4.737 10.316 1.00 85.38 85 GLN A C 1
ATOM 714 O O . GLN A 1 85 ? -6.736 -5.180 10.538 1.00 85.38 85 GLN A O 1
ATOM 719 N N . ASN A 1 86 ? -5.382 -3.429 10.169 1.00 87.38 86 ASN A N 1
ATOM 720 C CA . ASN A 1 86 ? -6.424 -2.403 10.207 1.00 87.38 86 ASN A CA 1
ATOM 721 C C . ASN A 1 86 ? -6.958 -2.036 8.814 1.00 87.38 86 ASN A C 1
ATOM 723 O O . ASN A 1 86 ? -7.763 -1.112 8.708 1.00 87.38 86 ASN A O 1
ATOM 727 N N . LEU A 1 87 ? -6.484 -2.689 7.747 1.00 90.25 87 LEU A N 1
ATOM 728 C CA . LEU A 1 87 ? -6.920 -2.396 6.388 1.00 90.25 87 LEU A CA 1
ATOM 729 C C . LEU A 1 87 ? -8.373 -2.839 6.214 1.00 90.25 87 LEU A C 1
ATOM 731 O O . LEU A 1 87 ? -8.708 -4.002 6.403 1.00 90.25 87 LEU A O 1
ATOM 735 N N . LEU A 1 88 ? -9.226 -1.894 5.843 1.00 89.62 88 LEU A N 1
ATOM 736 C CA . LEU A 1 88 ? -10.655 -2.081 5.609 1.00 89.62 88 LEU A CA 1
ATOM 737 C C . LEU A 1 88 ? -10.981 -2.072 4.118 1.00 89.62 88 LEU A C 1
ATOM 739 O O . LEU A 1 88 ? -11.922 -2.736 3.687 1.00 89.62 88 LEU A O 1
ATOM 743 N N . VAL A 1 89 ? -10.234 -1.284 3.342 1.00 89.75 89 VAL A N 1
ATOM 744 C CA . VAL A 1 89 ? -10.483 -1.072 1.917 1.00 89.75 89 VAL A CA 1
ATOM 745 C C . VAL A 1 89 ? -9.172 -1.166 1.144 1.00 89.75 89 VAL A C 1
ATOM 747 O O . VAL A 1 89 ? -8.192 -0.493 1.467 1.00 89.75 89 VAL A O 1
ATOM 750 N N . LEU A 1 90 ? -9.163 -1.989 0.100 1.00 90.88 90 LEU A N 1
ATOM 751 C CA . LEU A 1 90 ? -8.054 -2.121 -0.838 1.00 90.88 90 LEU A CA 1
ATOM 752 C C . LEU A 1 90 ? -8.563 -1.908 -2.265 1.00 90.88 90 LEU A C 1
ATOM 754 O O . LEU A 1 90 ? -9.103 -2.826 -2.880 1.00 90.88 90 LEU A O 1
ATOM 758 N N . ASP A 1 91 ? -8.385 -0.696 -2.782 1.00 90.88 91 ASP A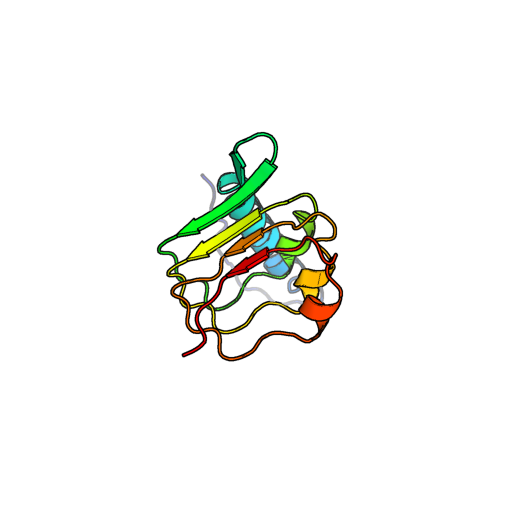 N 1
ATOM 759 C CA . ASP A 1 91 ? -8.633 -0.339 -4.177 1.00 90.88 91 ASP A CA 1
ATOM 760 C C . ASP A 1 91 ? -7.308 -0.296 -4.943 1.00 90.88 91 ASP A C 1
ATOM 762 O O . ASP A 1 91 ? -6.483 0.606 -4.778 1.00 90.88 91 ASP A O 1
ATOM 766 N N . LEU A 1 92 ? -7.108 -1.308 -5.784 1.00 90.25 92 LEU A N 1
ATOM 767 C CA . LEU A 1 92 ? -5.990 -1.416 -6.714 1.00 90.25 92 LEU A CA 1
ATOM 768 C C . LEU A 1 92 ? -6.469 -1.400 -8.171 1.00 90.25 92 LEU A C 1
ATOM 770 O O . LEU A 1 92 ? -5.847 -2.007 -9.051 1.00 90.25 92 LEU A O 1
ATOM 774 N N . SER A 1 93 ? -7.602 -0.754 -8.441 1.00 87.38 93 SER A N 1
ATOM 775 C CA . SER A 1 93 ? -8.186 -0.685 -9.776 1.00 87.38 93 SER A CA 1
ATOM 776 C C . SER A 1 93 ? -7.253 -0.006 -10.786 1.00 87.38 93 SER A C 1
ATOM 778 O O . SER A 1 93 ? -6.398 0.819 -10.459 1.00 87.38 93 SER A O 1
ATOM 780 N N . ARG A 1 94 ? -7.417 -0.352 -12.070 1.00 87.00 94 ARG A N 1
ATOM 781 C CA . ARG A 1 94 ? -6.612 0.212 -13.174 1.00 87.00 94 ARG A CA 1
ATOM 782 C C . ARG A 1 94 ? -5.103 -0.019 -13.001 1.00 87.00 94 ARG A C 1
ATOM 784 O O . ARG A 1 94 ? -4.298 0.846 -13.345 1.00 87.00 94 ARG A O 1
ATOM 791 N N . ASN A 1 95 ? -4.741 -1.184 -12.473 1.00 88.62 95 ASN A N 1
ATOM 792 C CA . ASN A 1 95 ? -3.386 -1.726 -12.492 1.00 88.62 95 ASN A CA 1
ATOM 793 C C . ASN A 1 95 ? -3.328 -2.977 -13.373 1.00 88.62 95 ASN A C 1
ATOM 795 O O . ASN A 1 95 ? -4.310 -3.344 -14.011 1.00 88.62 95 ASN A O 1
ATOM 799 N N . THR A 1 96 ? -2.164 -3.613 -13.412 1.00 87.31 96 THR A N 1
ATOM 800 C CA . THR A 1 96 ? -1.876 -4.810 -14.208 1.00 87.31 96 THR A CA 1
ATOM 801 C C . THR A 1 96 ? -1.662 -6.014 -13.294 1.00 87.31 96 THR A C 1
ATOM 803 O O . THR A 1 96 ? -0.724 -6.784 -13.484 1.00 87.31 96 THR A O 1
ATOM 806 N N . ILE A 1 97 ? -2.475 -6.117 -12.239 1.00 85.88 97 ILE A N 1
ATOM 807 C CA . ILE A 1 97 ? -2.326 -7.153 -11.217 1.00 85.88 97 ILE A CA 1
ATOM 808 C C . ILE A 1 97 ? -2.750 -8.484 -11.825 1.00 85.88 97 ILE A C 1
ATOM 810 O O . ILE A 1 97 ? -3.911 -8.654 -12.191 1.00 85.88 97 ILE A O 1
ATOM 814 N N . ALA A 1 98 ? -1.804 -9.413 -11.922 1.00 82.19 9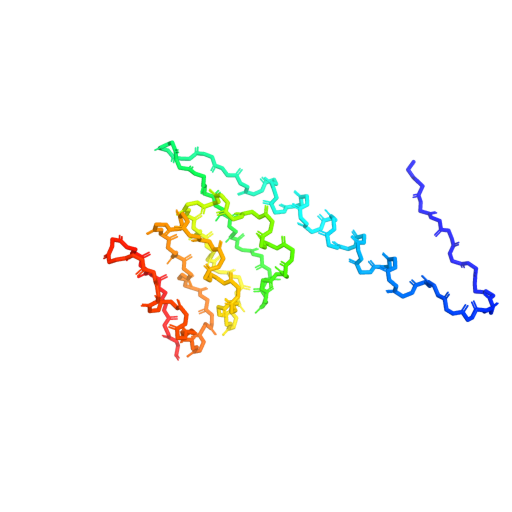8 ALA A N 1
ATOM 815 C CA . ALA A 1 98 ? -2.061 -10.739 -12.477 1.00 82.19 98 ALA A CA 1
ATOM 816 C C . ALA A 1 98 ? -2.647 -11.700 -11.432 1.00 82.19 98 ALA A C 1
ATOM 818 O O . ALA A 1 98 ? -3.447 -12.571 -11.759 1.00 82.19 98 ALA A O 1
ATOM 819 N N . GLU A 1 99 ? -2.245 -11.544 -10.168 1.00 80.81 99 GLU A N 1
ATOM 820 C CA . GLU A 1 99 ? -2.546 -12.510 -9.115 1.00 80.81 99 GLU A CA 1
ATOM 821 C C . GLU A 1 99 ? -2.893 -11.840 -7.786 1.00 80.81 99 GLU A C 1
ATOM 823 O O . GLU A 1 99 ? -2.341 -10.802 -7.405 1.00 80.81 99 GLU A O 1
ATOM 828 N N . ILE A 1 100 ? -3.792 -12.498 -7.054 1.00 80.75 100 ILE A N 1
ATOM 829 C CA . ILE A 1 100 ? -4.187 -12.136 -5.696 1.00 80.75 100 ILE A CA 1
ATOM 830 C C . ILE A 1 100 ? -3.437 -13.073 -4.733 1.00 80.75 100 ILE A C 1
ATOM 832 O O . ILE A 1 100 ? -3.633 -14.290 -4.803 1.00 80.75 100 ILE A O 1
ATOM 836 N N . PRO A 1 101 ? -2.590 -12.562 -3.824 1.00 82.25 101 PRO A N 1
ATOM 837 C CA . PRO A 1 101 ? -1.927 -13.383 -2.819 1.00 82.25 101 PRO A CA 1
ATOM 838 C C . PRO A 1 101 ? -2.944 -14.056 -1.890 1.00 82.25 101 PRO A C 1
ATOM 840 O O . PRO A 1 101 ? -3.921 -13.438 -1.465 1.00 82.25 101 PRO A O 1
ATOM 843 N N . ARG A 1 102 ? -2.677 -15.313 -1.507 1.00 82.00 102 ARG A N 1
ATOM 844 C CA . ARG A 1 102 ? -3.536 -16.096 -0.591 1.00 82.00 102 ARG A CA 1
ATOM 845 C C . ARG A 1 102 ? -3.748 -15.410 0.759 1.00 82.00 102 ARG A C 1
ATOM 847 O O . ARG A 1 102 ? -4.788 -15.598 1.375 1.00 82.00 102 ARG A O 1
ATOM 854 N N . GLN A 1 103 ? -2.787 -14.587 1.169 1.00 81.31 103 GLN A N 1
ATOM 855 C CA . GLN A 1 103 ? -2.802 -13.775 2.382 1.00 81.31 103 GLN A CA 1
ATOM 856 C C . GLN A 1 103 ? -3.989 -12.802 2.435 1.00 81.31 103 GLN A C 1
ATOM 858 O O . GLN A 1 103 ? -4.408 -12.423 3.520 1.00 81.31 103 GLN A O 1
ATOM 863 N N . ILE A 1 104 ? -4.572 -12.415 1.292 1.00 77.88 104 ILE A N 1
ATOM 864 C CA . ILE A 1 104 ? -5.800 -11.606 1.288 1.00 77.88 104 ILE A CA 1
ATOM 865 C C . ILE A 1 104 ? -6.994 -12.380 1.864 1.00 77.88 104 ILE A C 1
ATOM 867 O O . ILE A 1 104 ? -7.900 -11.782 2.433 1.00 77.88 104 ILE A O 1
ATOM 871 N N . GLY A 1 105 ? -6.982 -13.711 1.779 1.00 68.94 105 GLY A N 1
ATOM 872 C CA . GLY A 1 105 ? -7.993 -14.552 2.416 1.00 68.94 105 GLY A CA 1
ATOM 873 C C . GLY A 1 105 ? -7.921 -14.568 3.948 1.00 68.94 105 GLY A C 1
ATOM 874 O O . GLY A 1 105 ? -8.812 -15.134 4.569 1.00 68.94 105 GLY A O 1
ATOM 875 N N . GLU A 1 106 ? -6.886 -13.973 4.552 1.00 74.12 106 GLU A N 1
ATOM 876 C CA . GLU A 1 106 ? -6.728 -13.861 6.010 1.00 74.12 106 GLU A CA 1
ATOM 877 C C . GLU A 1 106 ? -7.331 -12.564 6.580 1.00 74.12 106 GLU A C 1
ATOM 879 O O . GLU A 1 106 ? -7.335 -12.380 7.797 1.00 74.12 106 GLU A O 1
ATOM 884 N N . PHE A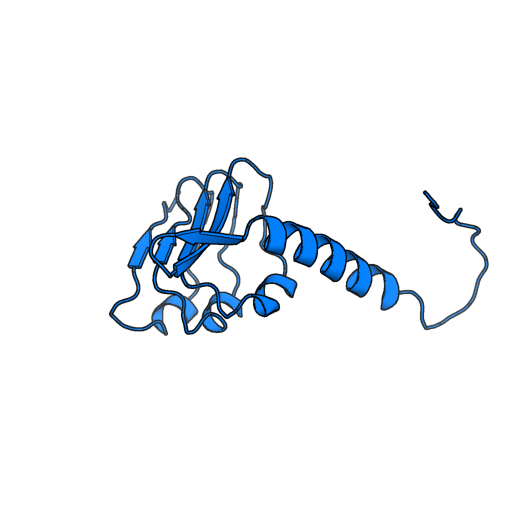 1 107 ? -7.831 -11.658 5.729 1.00 74.81 107 PHE A N 1
ATOM 885 C CA . PHE A 1 107 ? -8.486 -10.434 6.191 1.00 74.81 107 PHE A CA 1
ATOM 886 C C . PHE A 1 107 ? -9.848 -10.706 6.841 1.00 74.81 107 PHE A C 1
ATOM 888 O O . PHE A 1 107 ? -10.515 -11.702 6.559 1.00 74.81 107 PHE A O 1
ATOM 895 N N . ASP A 1 108 ? -10.263 -9.780 7.710 1.00 73.50 108 ASP A N 1
ATOM 896 C CA . ASP A 1 108 ? -11.576 -9.788 8.356 1.00 73.50 108 ASP A CA 1
ATOM 897 C C . ASP A 1 108 ? -12.702 -9.863 7.298 1.00 73.50 108 ASP A C 1
ATOM 899 O O . ASP A 1 108 ? -12.587 -9.229 6.247 1.00 73.50 108 ASP A O 1
ATOM 903 N N . PRO A 1 109 ? -13.811 -10.587 7.538 1.00 71.94 109 PRO A N 1
ATOM 904 C CA . PRO A 1 109 ? -14.940 -10.661 6.603 1.00 71.94 109 PRO A CA 1
ATOM 905 C C . PRO A 1 109 ? -15.547 -9.302 6.206 1.00 71.94 109 PRO A C 1
ATOM 907 O O . PRO A 1 109 ? -16.274 -9.222 5.216 1.00 71.94 109 PRO A O 1
ATOM 910 N N . THR A 1 110 ? -15.275 -8.230 6.953 1.00 73.56 110 THR A N 1
ATOM 911 C CA . THR A 1 110 ? -15.688 -6.856 6.624 1.00 73.56 110 THR A CA 1
ATOM 912 C C . THR A 1 110 ? -14.779 -6.146 5.611 1.00 73.56 110 THR A C 1
ATOM 914 O O . THR A 1 110 ? -15.128 -5.062 5.130 1.00 73.56 110 THR A O 1
ATOM 917 N N . PHE A 1 111 ? -13.643 -6.750 5.257 1.00 81.56 111 PHE A N 1
ATOM 918 C CA . PHE A 1 111 ? -12.669 -6.221 4.311 1.00 81.56 111 PHE A CA 1
ATOM 919 C C . PHE A 1 111 ? -13.241 -6.117 2.893 1.00 81.56 111 PHE A C 1
ATOM 921 O O . PHE A 1 111 ? -13.749 -7.084 2.322 1.00 81.56 111 PHE A O 1
ATOM 928 N N . LYS A 1 112 ? -13.136 -4.926 2.300 1.00 81.06 112 LYS A N 1
ATOM 929 C CA . LYS A 1 112 ? -13.574 -4.647 0.930 1.00 81.06 112 LYS A CA 1
ATOM 930 C C . LYS A 1 112 ? -12.375 -4.564 0.005 1.00 81.06 112 LYS A C 1
ATOM 932 O O . LYS A 1 112 ? -11.461 -3.774 0.229 1.00 81.06 112 LYS A O 1
ATOM 937 N N . ILE A 1 113 ? -12.423 -5.323 -1.082 1.00 82.25 113 ILE A N 1
ATOM 938 C CA . ILE A 1 113 ? -11.349 -5.358 -2.065 1.00 82.25 113 ILE A CA 1
ATOM 939 C C . ILE A 1 113 ? -11.886 -5.079 -3.471 1.00 82.25 113 ILE A C 1
ATOM 941 O O . ILE A 1 113 ? -12.848 -5.701 -3.912 1.00 82.25 113 ILE A O 1
ATOM 945 N N . ASN A 1 114 ? -11.248 -4.141 -4.168 1.00 79.12 114 ASN A N 1
ATOM 946 C CA . ASN A 1 114 ? -11.556 -3.747 -5.537 1.00 79.12 114 ASN A CA 1
ATOM 947 C C . ASN A 1 114 ? -10.268 -3.763 -6.367 1.00 79.12 114 ASN A C 1
ATOM 949 O O . ASN A 1 114 ? -9.337 -3.007 -6.112 1.00 79.12 114 ASN A O 1
ATOM 953 N N . PHE A 1 115 ? -10.204 -4.602 -7.392 1.00 73.31 115 PHE A N 1
ATOM 954 C CA . PHE A 1 115 ? -9.134 -4.584 -8.391 1.00 73.31 115 PHE A CA 1
ATOM 955 C C . PHE A 1 115 ? -9.662 -5.187 -9.692 1.00 73.31 115 PHE A C 1
ATOM 957 O O . PHE A 1 115 ? -10.635 -5.940 -9.694 1.00 73.31 115 PHE A O 1
ATOM 964 N N . CYS A 1 116 ? -9.021 -4.845 -10.806 1.00 58.78 116 CYS A N 1
ATOM 965 C CA . CYS A 1 116 ? -9.273 -5.496 -12.088 1.00 58.78 116 CYS A CA 1
ATOM 966 C C . CYS A 1 116 ? -8.165 -6.517 -12.333 1.00 58.78 116 CYS A C 1
ATOM 968 O O . CYS A 1 116 ? -6.991 -6.150 -12.286 1.00 58.78 116 CYS A O 1
ATOM 970 N N . LEU A 1 117 ? -8.546 -7.765 -12.602 1.00 54.78 117 LEU A N 1
ATOM 971 C CA . LEU A 1 117 ? -7.659 -8.733 -13.241 1.00 54.78 117 LEU A CA 1
ATOM 972 C C . LEU A 1 117 ? -7.683 -8.448 -14.745 1.00 54.78 117 LEU A C 1
ATOM 974 O O . LEU A 1 117 ? -8.751 -8.152 -15.290 1.00 54.78 117 LEU A O 1
ATOM 978 N N . VAL A 1 118 ? -6.512 -8.471 -15.376 1.00 48.59 118 VAL A N 1
ATOM 979 C CA . VAL A 1 118 ? -6.359 -8.323 -16.832 1.00 48.59 118 VAL A CA 1
ATOM 980 C C . VAL A 1 118 ? -6.268 -9.696 -17.475 1.00 48.59 118 VAL A C 1
ATOM 982 O O . VAL A 1 118 ? -5.613 -10.568 -16.862 1.00 48.59 118 VAL A O 1
#

InterPro domains:
  IPR032675 Leucine-rich repeat domain superfamily [G3DSA:3.80.10.10] (20-108)

Secondary structure (DSSP, 8-state):
-PPPP-------SSHHHHHHHHHHHHHHHHHHHTEEEETTEEEEEEESS--SS--GGGGGGTT--EEEEESS---B--GGGGG-TT--EEE-TTS---B--GGGGGS-TT-EEE----

pLDDT: mean 77.76, std 17.98, range [29.95, 95.0]

Foldseek 3Di:
DDDDDDDDDDDDDDVVVVVVVVVLVVVVVVQVVQWDQDPNFTERAAPDAQPLDDDPSCLVVLSHQEYHHAPRQHAADDPSPLSNQNHQYYAHAHHAHQDDDPSVVVHDPNHYYHYDHD